Protein AF-A0A938ZFJ5-F1 (afdb_monomer_lite)

Sequence (92 aa):
MDKNNFEAFTNLPALKKNAIQLCGQEFIDSLTQKGLYAKDSEFWEEVNKKLNICDDAYEIKQAREQAQREQLFLEKKAKEQAETQRLLTNKK

Radius of gyration: 22.4 Å; chains: 1; bounding box: 45×18×70 Å

pLDDT: mean 88.92, std 7.66, range [51.31, 96.44]

Secondary structure (DSSP, 8-state):
--HHHHHHHH-S-S-HHHHHHHH-HHHHHHHHHTT--TTSHHHHHHHHHHTT--TTHHHHHHHHHHHHHHHHHHHHHHHHHHHHHHHHHTT-

Foldseek 3Di:
DALLLVCLVVVDHLDLVVLCVPQNPVVLVVCVVVVHDSVDRVSSVVSCVSVVGDPCSNVVSVVVVVVVVVVVVVVVVVVVVVVVVVVVVVVD

Structure (mmCIF, N/CA/C/O backbone):
data_AF-A0A938ZFJ5-F1
#
_entry.id   AF-A0A938ZFJ5-F1
#
loop_
_atom_site.group_PDB
_atom_site.id
_atom_site.type_symbol
_atom_site.label_atom_id
_atom_site.label_alt_id
_atom_site.label_comp_id
_atom_site.label_asym_id
_atom_site.label_entity_id
_atom_site.label_seq_id
_atom_site.pdbx_PDB_ins_code
_atom_site.Cartn_x
_atom_site.Cartn_y
_atom_site.Cartn_z
_atom_site.occupancy
_atom_site.B_iso_or_equiv
_atom_site.auth_seq_id
_atom_site.auth_comp_id
_atom_site.auth_asym_id
_atom_site.auth_atom_id
_atom_site.pdbx_PDB_model_num
ATOM 1 N N . MET A 1 1 ? -5.113 -5.157 -10.838 1.00 59.03 1 MET A N 1
ATOM 2 C CA . MET A 1 1 ? -4.635 -4.988 -9.451 1.00 59.03 1 MET A CA 1
ATOM 3 C C . MET A 1 1 ? -4.446 -3.515 -9.138 1.00 59.03 1 MET A C 1
ATOM 5 O O . MET A 1 1 ? -3.773 -2.806 -9.877 1.00 59.03 1 MET A O 1
ATOM 9 N N . ASP A 1 2 ? -5.034 -3.047 -8.043 1.00 72.88 2 ASP A N 1
ATOM 10 C CA . ASP A 1 2 ? -5.064 -1.624 -7.716 1.00 72.88 2 ASP A CA 1
ATOM 11 C C . ASP A 1 2 ? 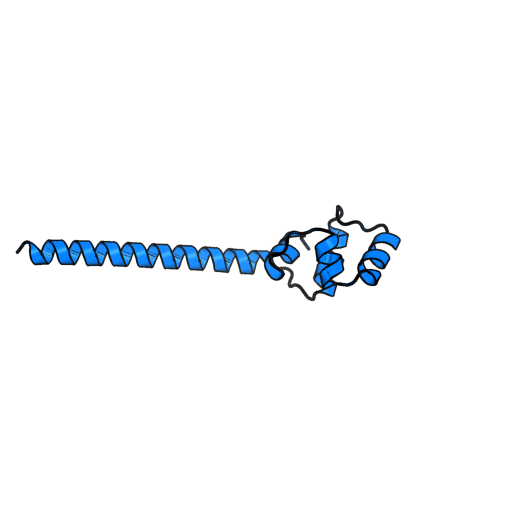-3.822 -1.136 -6.960 1.00 72.88 2 ASP A C 1
ATOM 13 O O . ASP A 1 2 ? -3.224 -1.841 -6.142 1.00 72.88 2 ASP A O 1
ATOM 17 N N . LYS A 1 3 ? -3.492 0.146 -7.158 1.00 79.25 3 LYS A N 1
ATOM 18 C CA . LYS A 1 3 ? -2.513 0.900 -6.348 1.00 79.25 3 LYS A CA 1
ATOM 19 C C . LYS A 1 3 ? -2.805 0.836 -4.840 1.00 79.25 3 LYS A C 1
ATOM 21 O O . LYS A 1 3 ? -1.896 0.956 -4.028 1.00 79.25 3 LYS A O 1
ATOM 26 N N . ASN A 1 4 ? -4.059 0.582 -4.469 1.00 83.69 4 ASN A N 1
ATOM 27 C CA . ASN A 1 4 ? -4.502 0.463 -3.083 1.00 83.69 4 ASN A CA 1
ATOM 28 C C . ASN A 1 4 ? -3.879 -0.752 -2.375 1.00 83.69 4 ASN A C 1
ATOM 30 O O . ASN A 1 4 ? -3.636 -0.689 -1.172 1.00 83.69 4 ASN A O 1
ATOM 34 N N . ASN A 1 5 ? -3.568 -1.832 -3.102 1.00 85.75 5 ASN A N 1
ATOM 35 C CA . ASN A 1 5 ? -2.910 -3.012 -2.529 1.00 85.75 5 ASN A CA 1
ATOM 36 C C . ASN A 1 5 ? -1.464 -2.716 -2.140 1.00 85.75 5 ASN A C 1
ATOM 38 O O . ASN A 1 5 ? -1.018 -3.134 -1.071 1.00 85.75 5 ASN A O 1
ATOM 42 N N . PHE A 1 6 ? -0.762 -1.929 -2.961 1.00 90.00 6 PHE A N 1
ATOM 43 C CA . PHE A 1 6 ? 0.566 -1.426 -2.627 1.00 90.00 6 PHE A CA 1
ATOM 44 C C . PHE A 1 6 ? 0.530 -0.654 -1.306 1.00 90.00 6 PHE A C 1
ATOM 46 O O . PHE A 1 6 ? 1.295 -0.953 -0.388 1.00 90.00 6 PHE A O 1
ATOM 53 N N . GLU A 1 7 ? -0.389 0.306 -1.182 1.00 91.38 7 GLU A N 1
ATOM 54 C CA . GLU A 1 7 ? -0.516 1.140 0.019 1.00 91.38 7 GLU A CA 1
ATOM 55 C C . GLU A 1 7 ? -0.971 0.333 1.236 1.00 91.38 7 GLU A C 1
ATOM 57 O O . GLU A 1 7 ? -0.504 0.560 2.352 1.00 91.38 7 GLU A O 1
ATOM 62 N N . ALA A 1 8 ? -1.864 -0.636 1.041 1.00 87.69 8 ALA A N 1
ATOM 63 C CA . ALA A 1 8 ? -2.345 -1.495 2.110 1.00 87.69 8 ALA A CA 1
ATOM 64 C C . ALA A 1 8 ? -1.239 -2.398 2.664 1.00 87.69 8 ALA A C 1
ATOM 66 O O . ALA A 1 8 ? -1.106 -2.519 3.882 1.00 87.69 8 ALA A O 1
ATOM 67 N N . PHE A 1 9 ? -0.436 -2.996 1.784 1.00 89.00 9 PHE A N 1
ATOM 68 C CA . PHE A 1 9 ? 0.621 -3.924 2.168 1.00 89.00 9 PHE A CA 1
ATOM 69 C C . PHE A 1 9 ? 1.852 -3.205 2.730 1.00 89.00 9 PHE A C 1
ATOM 71 O O . PHE A 1 9 ? 2.386 -3.590 3.768 1.00 89.00 9 PHE A O 1
ATOM 78 N N . THR A 1 10 ? 2.301 -2.141 2.061 1.00 88.19 10 THR A N 1
ATOM 79 C CA . THR A 1 10 ? 3.543 -1.436 2.419 1.00 88.19 10 THR A CA 1
ATOM 80 C C . THR A 1 10 ? 3.331 -0.335 3.456 1.00 88.19 10 THR A C 1
ATOM 82 O O . THR A 1 10 ? 4.293 0.106 4.080 1.00 88.19 10 THR A O 1
ATOM 85 N N . ASN A 1 11 ? 2.089 0.123 3.649 1.00 90.19 11 ASN A N 1
ATOM 86 C CA . ASN A 1 11 ? 1.749 1.338 4.400 1.00 90.19 11 ASN A CA 1
ATOM 87 C C . ASN A 1 11 ? 2.453 2.608 3.886 1.00 90.19 11 ASN A C 1
ATOM 89 O O . ASN A 1 11 ? 2.553 3.600 4.607 1.00 90.19 11 ASN A O 1
ATOM 93 N N . LEU A 1 12 ? 2.923 2.597 2.637 1.00 91.62 12 LEU A N 1
ATOM 94 C CA . LEU A 1 12 ? 3.506 3.749 1.962 1.00 91.62 12 LEU A CA 1
ATOM 95 C C . LEU A 1 12 ? 2.558 4.248 0.870 1.00 91.62 12 LEU A C 1
ATOM 97 O O . LEU A 1 12 ? 1.933 3.427 0.205 1.00 91.62 12 LEU A O 1
ATOM 101 N N . PRO A 1 13 ? 2.500 5.565 0.610 1.00 91.56 13 PRO A N 1
ATOM 102 C CA . PRO A 1 13 ? 1.735 6.095 -0.511 1.00 91.56 13 PRO A CA 1
ATOM 103 C C . PRO A 1 13 ? 2.194 5.510 -1.854 1.00 91.56 13 PRO A C 1
ATOM 105 O O . PRO A 1 13 ? 3.399 5.317 -2.060 1.00 91.56 13 PRO A O 1
ATOM 108 N N . ALA A 1 14 ? 1.269 5.308 -2.792 1.00 91.12 14 ALA A N 1
ATOM 109 C CA . ALA A 1 14 ? 1.553 4.811 -4.140 1.00 91.12 14 ALA A CA 1
ATOM 110 C C . ALA A 1 14 ? 2.253 5.882 -5.003 1.00 91.12 14 ALA A C 1
ATOM 112 O O . ALA A 1 14 ? 1.673 6.511 -5.887 1.00 91.12 14 ALA A O 1
ATOM 113 N N . LEU A 1 15 ? 3.538 6.114 -4.726 1.00 93.12 15 LEU A N 1
ATOM 114 C CA . LEU A 1 15 ? 4.400 7.064 -5.428 1.00 93.12 15 LEU A CA 1
ATOM 115 C C . LEU A 1 15 ? 5.565 6.338 -6.102 1.00 93.12 15 LEU A C 1
ATOM 117 O O . LEU A 1 15 ? 6.157 5.435 -5.509 1.00 93.12 15 LEU A O 1
ATOM 121 N N . LYS A 1 16 ? 5.978 6.800 -7.293 1.00 90.69 16 LYS A N 1
ATOM 122 C CA . LYS A 1 16 ? 7.113 6.218 -8.042 1.00 90.69 16 LYS A CA 1
ATOM 123 C C . LYS A 1 16 ? 8.369 6.070 -7.173 1.00 90.69 16 LYS A C 1
ATOM 125 O O . LYS A 1 16 ? 9.013 5.032 -7.216 1.00 90.69 16 LYS A O 1
ATOM 130 N N . LYS A 1 17 ? 8.684 7.069 -6.339 1.00 94.62 17 LYS A N 1
ATOM 131 C CA . LYS A 1 17 ? 9.837 7.030 -5.419 1.00 94.62 17 LYS A CA 1
ATOM 132 C C . LYS A 1 17 ? 9.786 5.859 -4.425 1.00 94.62 17 LYS A C 1
ATOM 134 O O . LYS A 1 17 ? 10.812 5.248 -4.162 1.00 94.62 17 LYS A O 1
ATOM 139 N N . ASN A 1 18 ? 8.597 5.517 -3.925 1.00 94.81 18 ASN A N 1
ATOM 140 C CA . ASN A 1 18 ? 8.415 4.424 -2.970 1.00 94.81 18 ASN A CA 1
ATOM 141 C C . ASN A 1 18 ? 8.499 3.072 -3.694 1.00 94.81 18 ASN A C 1
ATOM 143 O O . ASN A 1 18 ? 9.112 2.139 -3.187 1.00 94.81 18 ASN A O 1
ATOM 147 N N . ALA A 1 19 ? 7.960 2.987 -4.916 1.00 92.81 19 ALA A N 1
ATOM 148 C CA . ALA A 1 19 ? 8.124 1.812 -5.768 1.00 92.81 19 ALA A CA 1
ATOM 149 C C . ALA A 1 19 ? 9.603 1.568 -6.129 1.00 92.81 19 ALA A C 1
ATOM 151 O O . ALA A 1 19 ? 10.064 0.435 -6.042 1.00 92.81 19 ALA A O 1
ATOM 152 N N . ILE A 1 20 ? 10.369 2.622 -6.449 1.00 95.44 20 ILE A N 1
ATOM 153 C CA . ILE A 1 20 ? 11.826 2.548 -6.673 1.00 95.44 20 ILE A CA 1
ATOM 154 C C . ILE A 1 20 ? 12.540 2.041 -5.421 1.00 95.44 20 ILE A C 1
ATOM 156 O O . ILE A 1 20 ? 13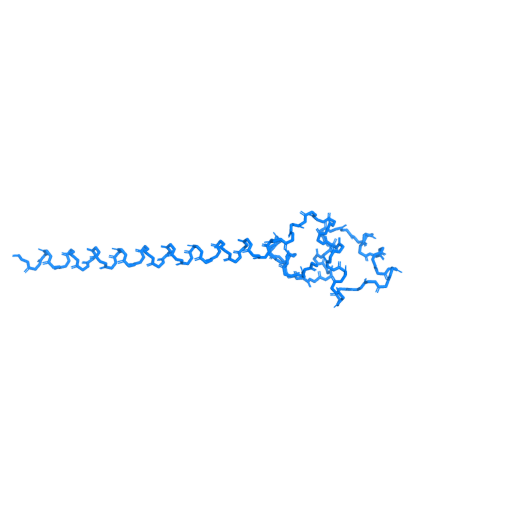.384 1.156 -5.517 1.00 95.44 20 ILE A O 1
ATOM 160 N N . GLN A 1 21 ? 12.197 2.575 -4.248 1.00 95.50 21 GLN A N 1
ATOM 161 C CA . GLN A 1 21 ? 12.829 2.179 -2.992 1.00 95.50 21 GLN A CA 1
ATOM 162 C C . GLN A 1 21 ? 12.627 0.688 -2.676 1.00 95.50 21 GLN A C 1
ATOM 164 O O . GLN A 1 21 ? 13.527 0.063 -2.124 1.00 95.50 21 GLN A O 1
ATOM 169 N N . LEU A 1 22 ? 11.466 0.120 -3.020 1.00 94.31 22 LEU A N 1
ATOM 170 C CA . LEU A 1 22 ? 11.134 -1.275 -2.715 1.00 94.31 22 LEU A CA 1
ATOM 171 C C . LEU A 1 22 ? 11.518 -2.263 -3.826 1.00 94.31 22 LEU A C 1
ATOM 173 O O . LEU A 1 22 ? 11.942 -3.375 -3.531 1.00 94.31 22 LEU A O 1
ATOM 177 N N . CYS A 1 23 ? 11.363 -1.881 -5.095 1.00 93.94 23 CYS A N 1
ATOM 178 C CA . CYS A 1 23 ? 11.595 -2.766 -6.244 1.00 93.94 23 CYS A CA 1
ATOM 179 C C . CYS A 1 23 ? 12.953 -2.547 -6.928 1.00 93.94 23 CYS A C 1
ATOM 181 O O . CYS A 1 23 ? 13.355 -3.369 -7.751 1.00 93.94 23 CYS A O 1
ATOM 183 N N . GLY A 1 24 ? 13.642 -1.449 -6.611 1.00 95.62 24 GLY A N 1
ATOM 184 C CA . GLY A 1 24 ? 14.874 -1.017 -7.265 1.00 95.62 24 GLY A CA 1
ATOM 185 C C . GLY A 1 24 ? 14.635 -0.139 -8.498 1.00 95.62 24 GLY A C 1
ATOM 186 O O . GLY A 1 24 ? 13.632 -0.264 -9.202 1.00 95.62 24 GLY A O 1
ATOM 187 N N . GLN A 1 25 ? 15.594 0.748 -8.775 1.00 94.81 25 GLN A N 1
ATOM 188 C CA . GLN A 1 25 ? 15.558 1.677 -9.910 1.00 94.81 25 GLN A CA 1
ATOM 189 C C . GLN A 1 25 ? 15.517 0.938 -11.257 1.00 94.81 25 GLN A C 1
ATOM 191 O O . GLN A 1 25 ? 14.682 1.259 -12.096 1.00 94.81 25 GLN A O 1
ATOM 196 N N . GLU A 1 26 ? 16.343 -0.100 -11.428 1.00 96.44 26 GLU A N 1
ATOM 197 C CA . GLU A 1 26 ? 16.439 -0.871 -12.678 1.00 96.44 26 GLU A CA 1
ATOM 198 C C . GLU A 1 26 ? 15.100 -1.494 -13.090 1.00 96.44 26 GLU A C 1
ATOM 200 O O . GLU A 1 26 ? 14.716 -1.463 -14.260 1.00 96.44 26 GLU A O 1
ATOM 205 N N . PHE A 1 27 ? 14.343 -2.016 -12.121 1.00 95.88 27 PHE A N 1
ATOM 206 C CA . PHE A 1 27 ? 13.025 -2.582 -12.387 1.00 95.88 27 PHE A CA 1
ATOM 207 C C . PHE A 1 27 ? 12.044 -1.506 -12.864 1.00 95.88 27 PHE A C 1
ATOM 209 O O . PHE A 1 27 ? 11.374 -1.682 -13.882 1.00 95.88 27 PHE A O 1
ATOM 216 N N . ILE A 1 28 ? 11.988 -0.370 -12.170 1.00 95.75 28 ILE A N 1
ATOM 217 C CA . ILE A 1 28 ? 11.085 0.734 -12.515 1.00 95.75 28 ILE A CA 1
ATOM 218 C C . ILE A 1 28 ? 11.443 1.355 -13.871 1.00 95.75 28 ILE A C 1
ATOM 220 O O . ILE A 1 28 ? 10.549 1.733 -14.637 1.00 95.75 28 ILE A O 1
ATOM 224 N N . ASP A 1 29 ? 12.729 1.423 -14.202 1.00 95.12 29 ASP A N 1
ATOM 225 C CA . ASP A 1 29 ? 13.186 1.879 -15.511 1.00 95.12 29 ASP A CA 1
ATOM 226 C C . ASP A 1 29 ? 12.804 0.891 -16.613 1.00 95.12 29 ASP A C 1
ATOM 228 O O . ASP A 1 29 ? 12.346 1.326 -17.669 1.00 95.12 29 ASP A O 1
ATOM 232 N N . SER A 1 30 ? 12.857 -0.420 -16.353 1.00 96.31 30 SER A N 1
ATOM 233 C CA . SER A 1 30 ? 12.381 -1.430 -17.308 1.00 96.31 30 SER A CA 1
ATOM 234 C C . SER A 1 30 ? 10.882 -1.297 -17.618 1.00 96.31 30 SER A C 1
ATOM 236 O O . SER A 1 30 ? 10.471 -1.474 -18.764 1.00 96.31 30 SER A O 1
ATOM 238 N N . LEU A 1 31 ? 10.057 -0.925 -16.630 1.00 94.62 31 LEU A N 1
ATOM 239 C CA . LEU A 1 31 ? 8.632 -0.634 -16.841 1.00 94.62 31 LEU A CA 1
ATOM 240 C C . LEU A 1 31 ? 8.443 0.655 -17.645 1.00 94.62 31 LEU A C 1
ATOM 242 O O . LEU A 1 31 ? 7.659 0.695 -18.591 1.00 94.62 31 LEU A O 1
ATOM 246 N N . THR A 1 32 ? 9.229 1.683 -17.324 1.00 93.00 32 THR A N 1
ATOM 247 C CA . THR A 1 32 ? 9.196 2.967 -18.033 1.00 93.00 32 THR A CA 1
ATOM 248 C C . THR A 1 32 ? 9.599 2.799 -19.506 1.00 93.00 32 THR A C 1
ATOM 250 O O . THR A 1 32 ? 8.973 3.391 -20.381 1.00 93.00 32 THR A O 1
ATOM 253 N N . GLN A 1 33 ? 10.595 1.956 -19.807 1.00 95.38 33 GLN A N 1
ATOM 254 C CA . GLN A 1 33 ? 11.004 1.617 -21.179 1.00 95.38 33 GLN A CA 1
ATOM 255 C C . GLN A 1 33 ? 9.908 0.891 -21.968 1.00 95.38 33 GLN A C 1
ATOM 257 O O . GLN A 1 33 ? 9.832 1.040 -23.185 1.00 95.38 33 GLN A O 1
ATOM 262 N N . LYS A 1 34 ? 9.032 0.147 -21.282 1.00 93.88 34 LYS A N 1
ATOM 263 C CA . LYS A 1 34 ? 7.829 -0.467 -21.868 1.00 93.88 34 LYS A CA 1
ATOM 264 C C . LYS A 1 34 ? 6.665 0.520 -22.027 1.00 93.88 34 LYS A C 1
ATOM 266 O O . LYS A 1 34 ? 5.606 0.125 -22.498 1.00 93.88 34 LYS A O 1
ATOM 271 N N . GLY A 1 35 ? 6.844 1.785 -21.637 1.00 93.94 35 GLY A N 1
ATOM 272 C CA . GLY A 1 35 ? 5.803 2.811 -21.683 1.00 93.94 35 GLY A CA 1
ATOM 273 C C . GLY A 1 35 ? 4.814 2.760 -20.517 1.00 93.94 35 GLY A C 1
ATOM 274 O O . GLY A 1 35 ? 3.783 3.421 -20.590 1.00 93.94 35 GLY A O 1
ATOM 275 N N . LEU A 1 36 ? 5.115 2.008 -19.451 1.00 94.38 36 LEU A N 1
ATOM 276 C CA . LEU A 1 36 ? 4.295 1.942 -18.242 1.00 94.38 36 LEU A CA 1
ATOM 277 C C . LEU A 1 36 ? 4.796 2.959 -17.215 1.00 94.38 36 LEU A C 1
ATOM 279 O O . LEU A 1 36 ? 5.943 2.901 -16.762 1.00 94.38 36 LEU A O 1
ATOM 283 N N . TYR A 1 37 ? 3.929 3.885 -16.815 1.00 91.88 37 TYR A N 1
ATOM 284 C CA . TYR A 1 37 ? 4.255 4.953 -15.877 1.00 91.88 37 TYR A CA 1
ATOM 285 C C . TYR A 1 37 ? 3.398 4.861 -14.615 1.00 91.88 37 TYR A C 1
ATOM 287 O O . TYR A 1 37 ? 2.320 4.289 -14.607 1.00 91.88 37 TYR A O 1
ATOM 295 N N . ALA A 1 38 ? 3.825 5.519 -13.535 1.00 88.69 38 ALA A N 1
ATOM 296 C CA . ALA A 1 38 ? 3.127 5.480 -12.243 1.00 88.69 38 ALA A CA 1
ATOM 297 C C . ALA A 1 38 ? 1.690 6.053 -12.242 1.00 88.69 38 ALA A C 1
ATOM 299 O O . ALA A 1 38 ? 0.993 5.948 -11.233 1.00 88.69 38 ALA A O 1
ATOM 300 N N . LYS A 1 39 ? 1.258 6.683 -13.341 1.00 89.12 39 LYS A N 1
ATOM 301 C CA . LYS A 1 39 ? -0.130 7.121 -13.558 1.00 89.12 39 LYS A CA 1
ATOM 302 C C . LYS A 1 39 ? -1.029 5.986 -14.072 1.00 89.12 39 LYS A C 1
ATOM 304 O O . LYS A 1 39 ? -2.244 6.089 -13.946 1.00 89.12 39 LYS A O 1
ATOM 309 N N . ASP A 1 40 ? -0.430 4.952 -14.655 1.00 90.38 40 ASP A N 1
ATOM 310 C CA . ASP A 1 40 ? -1.112 3.843 -15.305 1.00 90.38 40 ASP A CA 1
ATOM 311 C C . ASP A 1 40 ? -1.359 2.732 -14.277 1.00 90.38 40 ASP A C 1
ATOM 313 O O . ASP A 1 40 ? -0.496 2.428 -13.449 1.00 90.38 40 ASP A O 1
ATOM 317 N N . SER A 1 41 ? -2.539 2.115 -14.316 1.00 88.88 41 SER A N 1
ATOM 318 C CA . SER A 1 41 ? -2.873 1.020 -13.396 1.00 88.88 41 SER A CA 1
ATOM 319 C C . SER A 1 41 ? -1.944 -0.179 -13.595 1.00 88.88 41 SER A C 1
ATOM 321 O O . SER A 1 41 ? -1.444 -0.725 -12.616 1.00 88.88 41 SER A O 1
ATOM 323 N N . GLU A 1 42 ? -1.619 -0.505 -14.850 1.00 91.56 42 GLU A N 1
ATOM 324 C CA . GLU A 1 42 ? -0.722 -1.607 -15.235 1.00 91.56 42 GLU A CA 1
ATOM 325 C C . GLU A 1 42 ? 0.677 -1.500 -14.605 1.00 91.56 42 GLU A C 1
ATOM 327 O O . GLU A 1 42 ? 1.287 -2.511 -14.257 1.00 91.56 42 GLU A O 1
ATOM 332 N N . PHE A 1 43 ? 1.182 -0.283 -14.373 1.00 94.12 43 PHE A N 1
ATOM 333 C CA . PHE A 1 43 ? 2.445 -0.089 -13.656 1.00 94.12 43 PHE A CA 1
ATOM 334 C C . PHE A 1 43 ? 2.370 -0.642 -12.229 1.00 94.12 43 PHE A C 1
ATOM 336 O O . PHE A 1 43 ? 3.287 -1.322 -11.768 1.00 94.12 43 PHE A O 1
ATOM 343 N N . TRP A 1 44 ? 1.273 -0.358 -11.526 1.00 93.12 44 TRP A N 1
ATOM 344 C CA . TRP A 1 44 ? 1.080 -0.810 -10.152 1.00 93.12 44 TRP A CA 1
ATOM 345 C C . TRP A 1 44 ? 0.782 -2.304 -10.075 1.00 93.12 44 TRP A C 1
ATOM 347 O O . TRP A 1 44 ? 1.171 -2.935 -9.096 1.00 93.12 44 TRP A O 1
ATOM 357 N N . GLU A 1 45 ? 0.191 -2.895 -11.113 1.00 92.31 45 GLU A N 1
ATOM 358 C CA . GLU A 1 45 ? 0.048 -4.349 -11.216 1.00 92.31 45 GLU A CA 1
ATOM 359 C C . GLU A 1 45 ? 1.407 -5.046 -11.252 1.00 92.31 45 GLU A C 1
ATOM 361 O O . GLU A 1 45 ? 1.647 -5.973 -10.479 1.00 92.31 45 GLU A O 1
ATOM 366 N N . GLU A 1 46 ? 2.326 -4.574 -12.093 1.00 93.31 46 GLU A N 1
ATOM 367 C CA . GLU A 1 46 ? 3.665 -5.159 -12.199 1.00 93.31 46 GLU A CA 1
ATOM 368 C C . GLU A 1 46 ? 4.490 -4.942 -10.923 1.00 93.31 46 GLU A C 1
ATOM 370 O O . GLU A 1 46 ? 5.198 -5.849 -10.477 1.00 93.31 46 GLU A O 1
ATOM 375 N N . VAL A 1 47 ? 4.364 -3.772 -10.287 1.00 93.44 47 VAL A N 1
ATOM 376 C CA . VAL A 1 47 ? 4.979 -3.495 -8.978 1.00 93.44 47 VAL A CA 1
ATOM 377 C C . VAL A 1 47 ? 4.423 -4.427 -7.896 1.00 93.44 47 VAL A C 1
ATOM 379 O O . VAL A 1 47 ? 5.200 -5.022 -7.149 1.00 93.44 47 VAL A O 1
ATOM 382 N N . ASN A 1 48 ? 3.102 -4.609 -7.826 1.00 92.44 48 ASN A N 1
ATOM 383 C CA . ASN A 1 48 ? 2.467 -5.502 -6.856 1.00 92.44 48 ASN A CA 1
ATOM 384 C C . ASN A 1 48 ? 2.915 -6.955 -7.055 1.00 92.44 48 ASN A C 1
ATOM 386 O O . ASN A 1 48 ? 3.298 -7.610 -6.085 1.00 92.44 48 ASN A O 1
ATOM 390 N N . LYS A 1 49 ? 2.965 -7.435 -8.306 1.00 92.00 49 LYS A N 1
ATOM 391 C CA . LYS A 1 49 ? 3.490 -8.770 -8.639 1.00 92.00 49 LYS A CA 1
ATOM 392 C C . LYS A 1 49 ? 4.951 -8.923 -8.228 1.00 92.00 49 LYS A C 1
ATOM 394 O O . LYS A 1 49 ? 5.310 -9.925 -7.616 1.00 92.00 49 LYS A O 1
ATOM 399 N N . LYS A 1 50 ? 5.798 -7.926 -8.512 1.00 93.50 50 LYS A N 1
ATOM 400 C CA . LYS A 1 50 ? 7.222 -7.946 -8.136 1.00 93.50 50 LYS A CA 1
ATOM 401 C C . LYS A 1 50 ? 7.418 -8.063 -6.623 1.00 93.50 50 LYS A C 1
ATOM 403 O O . LYS A 1 50 ? 8.353 -8.731 -6.185 1.00 93.50 50 LYS A O 1
ATOM 408 N N . LEU A 1 51 ? 6.538 -7.434 -5.849 1.00 90.62 51 LEU A N 1
ATOM 409 C CA . LEU A 1 51 ? 6.533 -7.468 -4.386 1.00 90.62 51 LEU A CA 1
ATOM 410 C C . LEU A 1 51 ? 5.752 -8.656 -3.796 1.00 90.62 51 LEU A C 1
ATOM 412 O O . LEU A 1 51 ? 5.690 -8.775 -2.575 1.00 90.62 51 LEU A O 1
ATOM 416 N N . ASN A 1 52 ? 5.193 -9.544 -4.628 1.00 91.25 52 ASN A N 1
ATOM 417 C CA . ASN A 1 52 ? 4.314 -10.649 -4.220 1.00 91.25 52 ASN A CA 1
ATOM 418 C C . ASN A 1 52 ? 3.139 -10.194 -3.335 1.00 91.25 52 ASN A C 1
ATOM 420 O O . ASN A 1 52 ? 2.764 -10.867 -2.373 1.00 91.25 52 ASN A O 1
ATOM 424 N N . ILE A 1 53 ? 2.570 -9.029 -3.644 1.00 88.62 53 ILE A N 1
ATOM 425 C CA . ILE A 1 53 ? 1.402 -8.503 -2.940 1.00 88.62 53 ILE A CA 1
ATOM 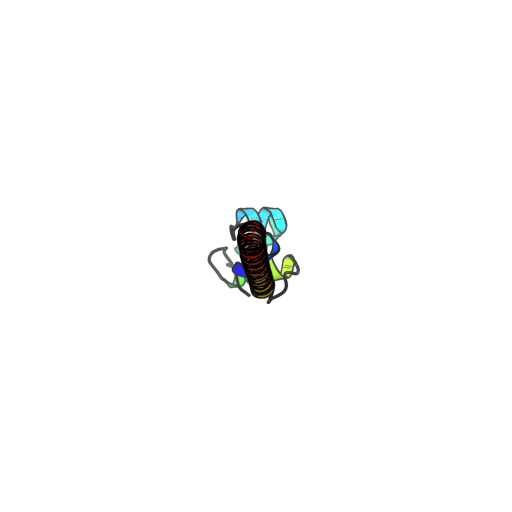426 C C . ILE A 1 53 ? 0.164 -9.250 -3.437 1.00 88.62 53 ILE A C 1
ATOM 428 O O . ILE A 1 53 ? -0.064 -9.356 -4.639 1.00 88.62 53 ILE A O 1
ATOM 432 N N . CYS A 1 54 ? -0.627 -9.764 -2.499 1.00 85.12 54 CYS A N 1
ATOM 433 C CA . CYS A 1 54 ? -1.886 -10.440 -2.795 1.00 85.12 54 CYS A CA 1
ATOM 434 C C . CYS A 1 54 ? -2.925 -9.456 -3.361 1.00 85.12 54 CYS A C 1
ATOM 436 O O . CYS A 1 54 ? -2.989 -8.303 -2.924 1.00 85.12 54 CYS A O 1
ATOM 438 N N . ASP A 1 55 ? -3.759 -9.928 -4.290 1.00 83.06 55 ASP A N 1
ATOM 439 C CA . ASP A 1 55 ? -4.852 -9.151 -4.885 1.00 83.06 55 ASP A CA 1
ATOM 440 C C . ASP A 1 55 ? -5.853 -8.618 -3.856 1.00 83.06 55 ASP A C 1
ATOM 442 O O . ASP A 1 55 ? -6.366 -7.516 -4.024 1.00 83.06 55 ASP A O 1
ATOM 446 N N . ASP A 1 56 ? -6.032 -9.329 -2.744 1.00 83.31 56 ASP A N 1
ATOM 447 C CA . ASP A 1 56 ? -7.005 -8.972 -1.709 1.00 83.31 56 ASP A CA 1
ATOM 448 C C . ASP A 1 56 ? -6.376 -8.135 -0.574 1.00 83.31 56 ASP A C 1
ATOM 450 O O . ASP A 1 56 ? -6.973 -7.945 0.489 1.00 83.31 56 ASP A O 1
ATOM 454 N N . ALA A 1 57 ? -5.131 -7.656 -0.727 1.00 82.25 57 ALA A N 1
ATOM 455 C CA . ALA A 1 57 ? -4.393 -6.991 0.355 1.00 82.25 57 ALA A CA 1
ATOM 456 C C . ALA A 1 57 ? -5.134 -5.766 0.926 1.00 82.25 57 ALA A C 1
ATOM 458 O O . ALA A 1 57 ? -5.112 -5.538 2.141 1.00 82.25 57 ALA A O 1
ATOM 459 N N . TYR A 1 58 ? -5.806 -4.991 0.070 1.00 83.12 58 TYR A N 1
ATOM 460 C CA . TYR A 1 58 ? -6.630 -3.862 0.493 1.00 83.12 58 TYR A CA 1
ATOM 461 C C . TYR A 1 58 ? -7.856 -4.305 1.300 1.00 83.12 58 TYR A C 1
ATOM 463 O O . TYR A 1 58 ? -8.108 -3.762 2.379 1.00 83.12 58 TYR A O 1
ATOM 471 N N . GLU A 1 59 ? -8.581 -5.321 0.833 1.00 85.50 59 GLU A N 1
ATOM 472 C CA . GLU A 1 59 ? -9.767 -5.856 1.511 1.00 85.50 59 GLU A CA 1
ATOM 473 C C . GLU A 1 59 ? -9.413 -6.481 2.862 1.00 85.50 59 GLU A C 1
ATOM 475 O O . GLU A 1 59 ? -10.082 -6.221 3.864 1.00 85.50 59 GLU A O 1
ATOM 480 N N . ILE A 1 60 ? -8.299 -7.216 2.931 1.00 85.12 60 ILE A N 1
ATOM 481 C CA . ILE A 1 60 ? -7.773 -7.778 4.181 1.00 85.12 60 ILE A CA 1
ATOM 482 C C . ILE A 1 60 ? -7.472 -6.663 5.189 1.00 85.12 60 ILE A C 1
ATOM 484 O O . ILE A 1 60 ? -7.790 -6.795 6.377 1.00 85.12 60 ILE A O 1
ATOM 488 N N . LYS A 1 61 ? -6.862 -5.556 4.744 1.00 85.81 61 LYS A N 1
ATOM 489 C CA . LYS A 1 61 ? -6.579 -4.409 5.615 1.00 85.81 61 LYS A CA 1
ATOM 490 C C . LYS A 1 61 ? -7.871 -3.758 6.113 1.00 85.81 61 LYS A C 1
ATOM 492 O O . LYS A 1 61 ? -8.012 -3.578 7.322 1.00 85.81 61 LYS A O 1
ATOM 497 N N . GLN A 1 62 ? -8.825 -3.482 5.223 1.00 86.38 62 GLN A N 1
ATOM 498 C CA . GLN A 1 62 ? -10.122 -2.903 5.594 1.00 86.38 62 GLN A CA 1
ATOM 499 C C . GLN A 1 62 ? -10.868 -3.773 6.613 1.00 86.38 62 GLN A C 1
ATOM 501 O O . GLN A 1 62 ? -11.329 -3.267 7.637 1.00 86.38 62 GLN A O 1
ATOM 506 N N . ALA A 1 63 ? -10.917 -5.090 6.393 1.00 87.69 63 ALA A N 1
ATOM 507 C CA . ALA A 1 63 ? -11.558 -6.026 7.310 1.00 87.69 63 ALA A CA 1
ATOM 508 C C . ALA A 1 63 ? -10.915 -6.002 8.709 1.00 87.69 63 ALA A C 1
ATOM 510 O O . ALA A 1 63 ? -11.619 -5.995 9.721 1.00 87.69 63 ALA A O 1
ATOM 511 N N . ARG A 1 64 ? -9.577 -5.928 8.786 1.00 86.56 64 ARG A N 1
ATOM 512 C CA . ARG A 1 64 ? -8.857 -5.794 10.066 1.00 86.56 64 ARG A CA 1
ATOM 513 C C . ARG A 1 64 ? -9.179 -4.483 10.776 1.00 86.56 64 ARG A C 1
ATOM 515 O O . ARG A 1 64 ? -9.436 -4.498 11.978 1.00 86.56 64 ARG A O 1
ATOM 522 N N . GLU A 1 65 ? -9.180 -3.364 10.056 1.00 89.88 65 GLU A N 1
ATOM 523 C CA . GLU A 1 65 ? -9.500 -2.053 10.632 1.00 89.88 65 GLU A CA 1
ATOM 524 C C . GLU A 1 65 ? -10.946 -1.996 11.143 1.00 89.88 65 GLU A C 1
ATOM 526 O O . GLU A 1 65 ? -11.207 -1.467 12.227 1.00 89.88 65 GLU A O 1
ATOM 531 N N . GLN A 1 66 ? -11.890 -2.585 10.406 1.00 90.31 66 GLN A N 1
ATOM 532 C CA . GLN A 1 66 ? -13.286 -2.676 10.825 1.00 90.31 66 GLN A CA 1
ATOM 533 C C . GLN A 1 66 ? -13.446 -3.537 12.085 1.00 90.31 66 GLN A C 1
ATOM 535 O O . GLN A 1 66 ? -14.090 -3.097 13.039 1.00 90.31 66 GLN A O 1
ATOM 540 N N . ALA A 1 67 ? -12.807 -4.709 12.134 1.00 90.75 67 ALA A N 1
ATOM 541 C CA . ALA A 1 67 ? -12.835 -5.580 13.308 1.00 90.75 67 ALA A CA 1
ATOM 542 C C . ALA A 1 67 ? -12.250 -4.892 14.555 1.00 90.75 67 ALA A C 1
ATOM 544 O O . ALA A 1 67 ? -12.820 -4.984 15.642 1.00 90.75 67 ALA A O 1
ATOM 545 N N . GLN A 1 68 ? -11.151 -4.143 14.410 1.00 90.88 68 GLN A N 1
ATOM 546 C CA . GLN A 1 68 ? -10.568 -3.377 15.517 1.00 90.88 68 GLN A CA 1
ATOM 547 C C . GLN A 1 68 ? -11.505 -2.277 16.023 1.00 90.88 68 GLN A C 1
ATOM 549 O O . GLN A 1 68 ? -11.654 -2.096 17.233 1.00 90.88 68 GLN A O 1
ATOM 554 N N . ARG A 1 69 ? -12.165 -1.546 15.118 1.00 90.50 69 ARG A N 1
ATOM 555 C CA . ARG A 1 69 ? -13.145 -0.520 15.505 1.00 90.50 69 ARG A CA 1
ATOM 556 C C . ARG A 1 69 ? -14.327 -1.122 16.257 1.00 90.50 69 ARG A C 1
ATOM 558 O O . ARG A 1 69 ? -14.748 -0.554 17.263 1.00 90.50 69 ARG A O 1
ATOM 565 N N . GLU A 1 70 ? -14.831 -2.265 15.801 1.00 92.00 70 GLU A N 1
ATOM 566 C CA . GLU A 1 70 ? -15.928 -2.966 16.468 1.00 92.00 70 GLU A CA 1
ATOM 567 C C . GLU A 1 70 ? -15.525 -3.451 17.866 1.00 92.00 70 GLU A C 1
ATOM 569 O O . GLU A 1 70 ? -16.249 -3.209 18.832 1.00 92.00 70 GLU A O 1
ATOM 574 N N . GLN A 1 71 ? -14.331 -4.034 18.012 1.00 90.81 71 GLN A N 1
ATOM 575 C CA . GLN A 1 71 ? -13.803 -4.438 19.319 1.00 90.81 71 GLN A CA 1
ATOM 576 C C . GLN A 1 71 ? -13.689 -3.256 20.289 1.00 90.81 71 GLN A C 1
ATOM 578 O O . GLN A 1 71 ? -14.144 -3.350 21.429 1.00 90.81 71 GLN A O 1
ATOM 583 N N . LEU A 1 72 ? -13.145 -2.120 19.840 1.00 93.00 72 LEU A N 1
ATOM 584 C CA . LEU A 1 72 ? -13.034 -0.913 20.668 1.00 93.00 72 LEU A CA 1
ATOM 585 C C . L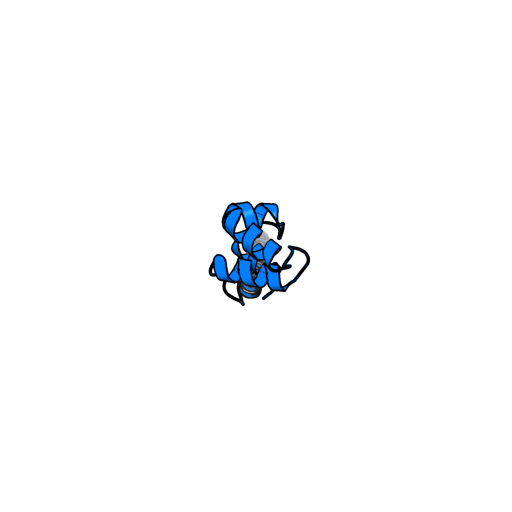EU A 1 72 ? -14.406 -0.356 21.068 1.00 93.00 72 LEU A C 1
ATOM 587 O O . LEU A 1 72 ? -14.575 0.130 22.187 1.00 93.00 72 LEU A O 1
ATOM 591 N N . PHE A 1 73 ? -15.393 -0.421 20.172 1.00 92.06 73 PHE A N 1
ATOM 592 C CA . PHE A 1 73 ? -16.760 -0.001 20.468 1.00 92.06 73 PHE A CA 1
ATOM 593 C C . PHE A 1 73 ? -17.414 -0.897 21.529 1.00 92.06 73 PHE A C 1
ATOM 595 O O . PHE A 1 73 ? -17.996 -0.389 22.490 1.00 92.06 73 PHE A O 1
ATOM 602 N N . LEU A 1 74 ? -17.273 -2.219 21.400 1.00 93.44 74 LEU A N 1
ATOM 603 C CA . LEU A 1 74 ? -17.781 -3.182 22.380 1.00 93.44 74 LEU A CA 1
ATOM 604 C C . LEU A 1 74 ? -17.102 -3.022 23.744 1.00 93.44 74 LEU A C 1
ATOM 606 O O . LEU A 1 74 ? -17.785 -3.041 24.767 1.00 93.44 74 LEU A O 1
ATOM 610 N N . GLU A 1 75 ? -15.786 -2.799 23.772 1.00 91.81 75 GLU A N 1
ATOM 611 C CA . GLU A 1 75 ? -15.049 -2.558 25.014 1.00 91.81 75 GLU A CA 1
ATOM 612 C C . GLU A 1 75 ? -15.534 -1.284 25.721 1.00 91.81 75 GLU A C 1
ATOM 614 O O . GLU A 1 75 ? -15.781 -1.304 26.929 1.00 91.81 75 GLU A O 1
ATOM 619 N N . LYS A 1 76 ? -15.720 -0.182 24.980 1.00 93.06 76 LYS A N 1
ATOM 620 C CA . LYS A 1 76 ? -16.271 1.062 25.542 1.00 93.06 76 LYS A CA 1
ATOM 621 C C . LYS A 1 76 ? -17.662 0.843 26.126 1.00 93.06 76 LYS A C 1
ATOM 623 O O . LYS A 1 76 ? -17.883 1.163 27.291 1.00 93.06 76 LYS A O 1
ATOM 628 N N . LYS A 1 77 ? -18.549 0.196 25.367 1.00 93.19 77 LYS A N 1
ATOM 629 C CA . LYS A 1 77 ? -19.910 -0.111 25.817 1.00 93.19 77 LYS A CA 1
ATOM 630 C C . LYS A 1 77 ? -19.915 -0.971 27.086 1.00 93.19 77 LYS A C 1
ATOM 632 O O . LYS A 1 77 ? -20.691 -0.706 28.001 1.00 93.19 77 LYS A O 1
ATOM 637 N N . ALA A 1 78 ? -19.040 -1.973 27.169 1.00 92.75 78 ALA A N 1
ATOM 638 C CA . ALA A 1 78 ? -18.909 -2.819 28.354 1.00 92.75 78 ALA A CA 1
ATOM 639 C C . ALA A 1 78 ? -18.405 -2.030 29.578 1.00 92.75 78 ALA A C 1
ATOM 641 O O . ALA A 1 78 ? -18.924 -2.211 30.681 1.00 92.75 78 ALA A O 1
ATOM 642 N N . LYS A 1 79 ? -17.439 -1.118 29.392 1.00 92.31 79 LYS A N 1
ATOM 643 C CA . LYS A 1 79 ? -16.942 -0.233 30.461 1.00 92.31 79 LYS A CA 1
ATOM 644 C C . LYS A 1 79 ? -18.032 0.709 30.976 1.00 92.31 79 LYS A C 1
ATOM 646 O O . LYS A 1 79 ? -18.212 0.801 32.187 1.00 92.31 79 LYS A O 1
ATOM 651 N N . GLU A 1 80 ? -18.792 1.342 30.085 1.00 91.62 80 GLU A N 1
ATOM 652 C CA . GLU A 1 80 ? -19.905 2.233 30.454 1.00 91.62 80 GLU A CA 1
ATOM 653 C C . GLU A 1 80 ? -21.005 1.491 31.229 1.00 91.62 80 GLU A C 1
ATOM 655 O O . GLU A 1 80 ? -21.519 1.985 32.238 1.00 91.62 80 GLU A O 1
ATOM 660 N N . GLN A 1 81 ? -21.339 0.267 30.805 1.00 89.88 81 GLN A N 1
ATOM 661 C CA . GLN A 1 81 ? -22.302 -0.575 31.518 1.00 89.88 81 GLN A CA 1
ATOM 662 C C . GLN A 1 81 ? -21.802 -0.959 32.915 1.00 89.88 81 GLN A C 1
ATOM 664 O O . GLN A 1 81 ? -22.558 -0.865 33.885 1.00 89.88 81 GLN A O 1
ATOM 669 N N . ALA A 1 82 ? -20.531 -1.350 33.040 1.00 89.50 82 ALA A N 1
ATOM 670 C CA . ALA A 1 82 ? -19.929 -1.691 34.326 1.00 89.50 82 ALA A CA 1
ATOM 671 C C . ALA A 1 82 ? -19.869 -0.484 35.281 1.00 89.50 82 ALA A C 1
ATOM 673 O O . ALA A 1 82 ? -20.148 -0.623 36.473 1.00 89.50 82 ALA A O 1
ATOM 674 N N . GLU A 1 83 ? -19.543 0.706 34.774 1.00 88.12 83 GLU A N 1
ATOM 675 C CA . GLU A 1 83 ? -19.525 1.941 35.563 1.00 88.12 83 GLU A CA 1
ATOM 676 C C . GLU A 1 83 ? -20.927 2.326 36.052 1.00 88.12 83 GLU A C 1
ATOM 678 O O . GLU A 1 83 ? -21.123 2.574 37.243 1.00 88.12 83 GLU A O 1
ATOM 683 N N . THR A 1 84 ? -21.925 2.271 35.167 1.00 88.12 84 THR A N 1
ATOM 684 C CA . THR A 1 84 ? -23.330 2.526 35.521 1.00 88.12 84 THR A CA 1
ATOM 685 C C . THR A 1 84 ? -23.802 1.582 36.627 1.00 88.12 84 THR A C 1
ATOM 687 O O . THR A 1 84 ? -24.422 2.019 37.598 1.00 88.12 84 THR A O 1
ATOM 690 N N . GLN A 1 85 ? -23.471 0.290 36.532 1.00 84.56 85 GLN A N 1
ATOM 691 C CA . GLN A 1 85 ? -23.803 -0.678 37.578 1.00 84.56 85 GLN A CA 1
ATOM 692 C C . GLN A 1 85 ? -23.113 -0.350 38.906 1.00 84.56 85 GLN A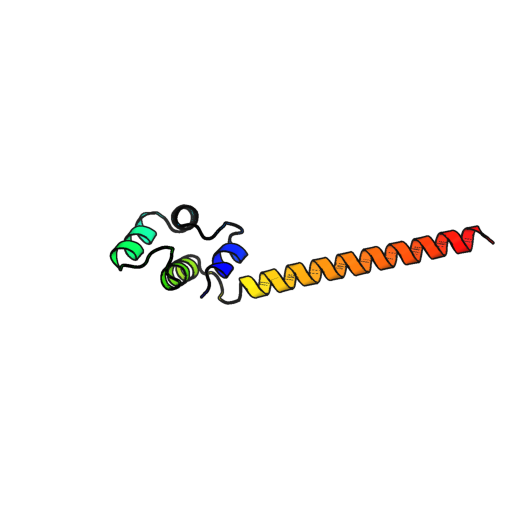 C 1
ATOM 694 O O . GLN A 1 85 ? -23.773 -0.356 39.941 1.00 84.56 85 GLN A O 1
ATOM 699 N N . ARG A 1 86 ? -21.819 -0.000 38.906 1.00 85.81 86 ARG A N 1
ATOM 700 C CA . ARG A 1 86 ? -21.102 0.397 40.135 1.00 85.81 86 ARG A CA 1
ATOM 701 C C . ARG A 1 86 ? -21.740 1.604 40.824 1.00 85.81 86 ARG A C 1
ATOM 703 O O . ARG A 1 86 ? -21.854 1.604 42.052 1.00 85.81 86 ARG A O 1
ATOM 710 N N . LEU A 1 87 ? -22.159 2.604 40.048 1.00 84.31 87 LEU A N 1
ATOM 711 C CA . LEU A 1 87 ? -22.821 3.810 40.550 1.00 84.31 87 LEU A CA 1
ATOM 712 C C . LEU A 1 87 ? -24.212 3.516 41.128 1.00 84.31 87 LEU A C 1
ATOM 714 O O . LEU A 1 87 ? -24.588 4.112 42.135 1.00 84.31 87 LEU A O 1
ATOM 718 N N . LEU A 1 88 ? -24.969 2.597 40.524 1.00 82.06 88 LEU A N 1
ATOM 719 C CA . LEU A 1 88 ? -26.275 2.175 41.041 1.00 82.06 88 LEU A CA 1
ATOM 720 C C . LEU A 1 88 ? -26.142 1.361 42.334 1.00 82.06 88 LEU A C 1
ATOM 722 O O . LEU A 1 88 ? -26.927 1.561 43.258 1.00 82.06 88 LEU A O 1
ATOM 726 N N . THR A 1 89 ? -25.137 0.487 42.433 1.00 76.50 89 THR A N 1
ATOM 727 C CA . THR A 1 89 ? -24.911 -0.341 43.630 1.00 76.50 89 THR A CA 1
ATOM 728 C C . THR A 1 89 ? -24.398 0.473 44.821 1.00 76.50 89 THR A C 1
ATOM 730 O O . THR A 1 89 ? -24.752 0.157 45.946 1.00 76.50 89 THR A O 1
ATOM 733 N N . ASN A 1 90 ? -23.625 1.544 44.598 1.00 71.06 90 ASN A N 1
ATOM 734 C CA . ASN A 1 90 ? -23.172 2.452 45.670 1.00 71.06 90 ASN A CA 1
ATOM 735 C C . ASN A 1 90 ? -24.252 3.436 46.160 1.00 71.06 90 ASN A C 1
ATOM 737 O O . ASN A 1 90 ? -24.023 4.157 47.125 1.00 71.06 90 ASN A O 1
ATOM 741 N N . LYS A 1 91 ? -25.407 3.513 45.486 1.00 59.88 91 LYS A N 1
ATOM 742 C CA . LYS A 1 91 ? -26.543 4.364 45.886 1.00 59.88 91 LYS A CA 1
ATOM 743 C C . LYS A 1 91 ? -27.593 3.633 46.739 1.00 59.88 91 LYS A C 1
ATOM 745 O O . LYS A 1 91 ? -28.61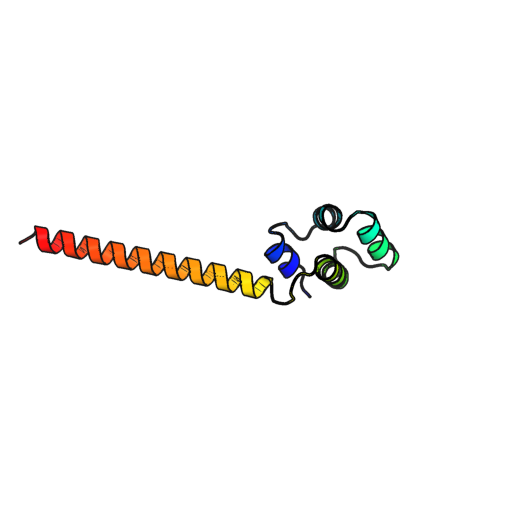8 4.238 47.051 1.00 59.88 91 LYS A O 1
ATOM 750 N N . LYS A 1 92 ? -27.367 2.361 47.077 1.00 51.31 92 LYS A N 1
ATOM 751 C CA . LYS A 1 92 ? -28.148 1.591 48.058 1.00 51.31 92 LYS A CA 1
ATOM 752 C C . LYS A 1 92 ? -27.398 1.521 49.377 1.00 51.31 92 LYS A C 1
ATOM 754 O O . LYS A 1 92 ? -28.097 1.543 50.409 1.00 51.31 92 LYS A O 1
#